Protein AF-A0A4Q6E4D6-F1 (afdb_monomer_lite)

Secondary structure (DSSP, 8-state):
-------THHHHSSS--GGGTEEEEEEEEEETTEEEEEEEETTEEEEEEE-TTS-EEEEEEEESSHHHHHHHHS--SSPPPPTT-EEEEEESSSS-EEEEEGGG-EE---------SSS--------

Radius of gyration: 15.51 Å; chains: 1; bounding box: 33×45×43 Å

Foldseek 3Di:
DDPPPDPCPVVVLQDPDPPAQFQDFFFWWAFPQAIKTWTQGPVGIWIWGQGPVRFIWTFDDKDADPVQVVCRRDRNDVDQRDFGIWTWTATPVDRDIDIDGSVRIDTPDGDDDPDPDPDDDDDDDDD

Sequence (127 aa):
MLASLLPNAALAGRAPPRAMGALVVEKTFTAEAGEMQFLVSREGHTIYLRTHSGLLYTLNETRGPRDCDEYLAKEKGAERLPLGCEFQMKEEASDRMVTVRSEDMREGGLILQPASKAGEINRYVAL

Structure (mmCIF, N/CA/C/O backbone):
data_AF-A0A4Q6E4D6-F1
#
_entry.id   AF-A0A4Q6E4D6-F1
#
loop_
_atom_site.group_PDB
_atom_site.id
_atom_site.type_symbol
_atom_site.label_atom_id
_atom_site.label_alt_id
_atom_site.label_comp_id
_atom_site.label_asym_id
_atom_site.label_entity_id
_atom_site.label_seq_id
_atom_site.pdbx_PDB_ins_code
_atom_site.Cartn_x
_atom_site.Cartn_y
_atom_site.Cartn_z
_atom_site.occupancy
_atom_site.B_iso_or_equiv
_atom_site.auth_seq_id
_atom_site.auth_comp_id
_atom_site.auth_asym_id
_atom_site.auth_atom_id
_atom_site.pdbx_PDB_model_num
ATOM 1 N N . MET A 1 1 ? 17.110 -35.533 14.356 1.00 37.06 1 MET A N 1
ATOM 2 C CA . MET A 1 1 ? 16.347 -34.268 14.363 1.00 37.06 1 MET A CA 1
ATOM 3 C C . MET A 1 1 ? 16.498 -33.636 12.990 1.00 37.06 1 MET A C 1
ATOM 5 O O . MET A 1 1 ? 17.580 -33.155 12.684 1.00 37.06 1 MET A O 1
ATOM 9 N N . LEU A 1 2 ? 15.482 -33.740 12.128 1.00 36.59 2 LEU A N 1
ATOM 10 C CA . LEU A 1 2 ? 15.486 -33.040 10.843 1.00 36.59 2 LEU A CA 1
ATOM 11 C C . LEU A 1 2 ? 15.156 -31.570 11.109 1.00 36.59 2 LEU A C 1
ATOM 13 O O . LEU A 1 2 ? 14.020 -31.240 11.439 1.00 36.59 2 LEU A O 1
ATOM 17 N N . ALA A 1 3 ? 16.158 -30.700 11.000 1.00 37.19 3 ALA A N 1
ATOM 18 C CA . ALA A 1 3 ? 15.924 -29.274 10.856 1.00 37.19 3 ALA A CA 1
ATOM 19 C C . ALA A 1 3 ? 15.310 -29.060 9.468 1.00 37.19 3 ALA A C 1
ATOM 21 O O . ALA A 1 3 ? 16.000 -29.159 8.453 1.00 37.19 3 ALA A O 1
ATOM 22 N N . SER A 1 4 ? 13.998 -28.845 9.424 1.00 38.03 4 SER A N 1
ATOM 23 C CA . SER A 1 4 ? 13.290 -28.442 8.215 1.00 38.03 4 SER A CA 1
ATOM 24 C C . SER A 1 4 ? 13.841 -27.093 7.755 1.00 38.03 4 SER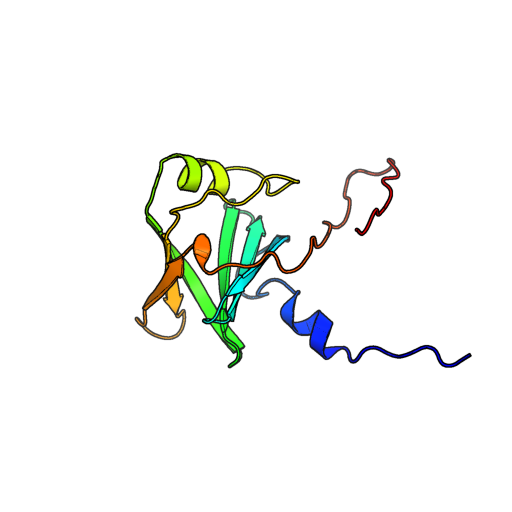 A C 1
ATOM 26 O O . SER A 1 4 ? 13.466 -26.043 8.273 1.00 38.03 4 SER A O 1
ATOM 28 N N . LEU A 1 5 ? 14.765 -27.134 6.796 1.00 40.44 5 LEU A N 1
ATOM 29 C CA . LEU A 1 5 ? 15.164 -25.989 5.989 1.00 40.44 5 LEU A CA 1
ATOM 30 C C . LEU A 1 5 ? 13.930 -25.547 5.197 1.00 40.44 5 LEU A C 1
ATOM 32 O O . LEU A 1 5 ? 13.633 -26.087 4.133 1.00 40.44 5 LEU A O 1
ATOM 36 N N . LEU A 1 6 ? 13.177 -24.594 5.746 1.00 39.19 6 LEU A N 1
ATOM 37 C CA . LEU A 1 6 ? 12.197 -23.848 4.968 1.00 39.19 6 LEU A CA 1
ATOM 38 C C . LEU A 1 6 ? 12.936 -23.240 3.763 1.00 39.19 6 LEU A C 1
ATOM 40 O O . LEU A 1 6 ? 13.977 -22.605 3.953 1.00 39.19 6 LEU A O 1
ATOM 44 N N . PRO A 1 7 ? 12.457 -23.443 2.526 1.00 38.09 7 PRO A N 1
ATOM 45 C CA . PRO A 1 7 ? 13.127 -22.903 1.357 1.00 38.09 7 PRO A CA 1
ATOM 46 C C . PRO A 1 7 ? 13.159 -21.372 1.439 1.00 38.09 7 PRO A C 1
ATOM 48 O O . PRO A 1 7 ? 12.132 -20.718 1.622 1.00 38.09 7 PRO A O 1
ATOM 51 N N . ASN A 1 8 ? 14.355 -20.810 1.243 1.00 40.53 8 ASN A N 1
ATOM 52 C CA . ASN A 1 8 ? 14.682 -19.376 1.171 1.00 40.53 8 ASN A CA 1
ATOM 53 C C . ASN A 1 8 ? 13.757 -18.527 0.268 1.00 40.53 8 ASN A C 1
ATOM 55 O O . ASN A 1 8 ? 13.823 -17.300 0.302 1.00 40.53 8 ASN A O 1
ATOM 59 N N . ALA A 1 9 ? 12.885 -19.143 -0.531 1.00 34.88 9 ALA A N 1
ATOM 60 C CA . ALA A 1 9 ? 11.891 -18.463 -1.354 1.00 34.88 9 ALA A CA 1
ATOM 61 C C . ALA A 1 9 ? 10.858 -17.672 -0.526 1.00 34.88 9 ALA A C 1
ATOM 63 O O . ALA A 1 9 ? 10.440 -16.599 -0.951 1.00 34.88 9 ALA A O 1
ATOM 64 N N . ALA A 1 10 ? 10.507 -18.128 0.685 1.00 34.59 10 ALA A N 1
ATOM 65 C CA . ALA A 1 10 ? 9.563 -17.411 1.555 1.00 34.59 10 ALA A CA 1
ATOM 66 C C . ALA A 1 10 ? 10.148 -16.114 2.158 1.00 34.59 10 ALA A C 1
ATOM 68 O O . ALA A 1 10 ? 9.407 -15.233 2.586 1.00 34.59 10 ALA A O 1
ATOM 69 N N . LEU A 1 11 ? 11.480 -15.982 2.180 1.00 40.28 11 LEU A N 1
ATOM 70 C CA . LEU A 1 11 ? 12.193 -14.786 2.644 1.00 40.28 11 LEU A CA 1
ATOM 71 C C . LEU A 1 11 ? 12.453 -13.778 1.515 1.00 40.28 11 LEU A C 1
ATOM 73 O O . LEU A 1 11 ? 12.583 -12.587 1.784 1.00 40.28 11 LEU A O 1
ATOM 77 N N . ALA A 1 12 ? 12.479 -14.222 0.255 1.00 42.00 12 ALA A N 1
ATOM 78 C CA . ALA A 1 12 ? 12.740 -13.359 -0.899 1.00 42.00 12 ALA A CA 1
ATOM 79 C C . ALA A 1 12 ? 11.593 -12.369 -1.198 1.00 42.00 12 ALA A C 1
ATOM 81 O O . ALA A 1 12 ? 11.843 -11.281 -1.721 1.00 42.00 12 ALA A O 1
ATOM 82 N N . GLY A 1 13 ? 10.353 -12.708 -0.821 1.00 48.56 13 GLY A N 1
ATOM 83 C CA . GLY A 1 13 ? 9.201 -11.797 -0.892 1.00 48.56 13 GLY A CA 1
ATOM 84 C C . GLY A 1 13 ? 9.303 -10.620 0.081 1.00 48.56 13 GLY A C 1
ATOM 85 O O . GLY A 1 13 ? 8.920 -9.515 -0.261 1.00 48.56 13 GLY A O 1
ATOM 86 N N . ARG A 1 14 ? 9.951 -10.829 1.232 1.00 56.91 14 ARG A N 1
ATOM 87 C CA . ARG A 1 14 ? 9.895 -9.960 2.421 1.00 56.91 14 ARG A CA 1
ATOM 88 C C . ARG A 1 14 ? 10.948 -8.855 2.471 1.00 56.91 14 ARG A C 1
ATOM 90 O O . ARG A 1 14 ? 10.918 -8.014 3.365 1.00 56.91 14 ARG A O 1
ATOM 97 N N . ALA A 1 15 ? 11.918 -8.879 1.561 1.00 61.09 15 ALA A N 1
ATOM 98 C CA . ALA A 1 15 ? 12.917 -7.825 1.480 1.00 61.09 15 ALA A CA 1
ATOM 99 C C . ALA A 1 15 ? 12.314 -6.601 0.772 1.00 61.09 15 ALA A C 1
ATOM 101 O O . ALA A 1 15 ? 11.727 -6.778 -0.307 1.00 61.09 15 ALA A O 1
ATOM 102 N N . PRO A 1 16 ? 12.490 -5.383 1.321 1.00 63.31 16 PRO A N 1
ATOM 103 C CA . PRO A 1 16 ? 12.031 -4.177 0.654 1.00 63.31 16 PRO A CA 1
ATOM 104 C C . PRO A 1 16 ? 12.683 -4.069 -0.733 1.00 63.31 16 PRO A C 1
ATOM 106 O O . PRO A 1 16 ? 13.826 -4.517 -0.914 1.00 63.31 16 PRO A O 1
ATOM 109 N N . PRO A 1 17 ? 11.996 -3.481 -1.726 1.00 66.94 17 PRO A N 1
ATOM 110 C CA . PRO A 1 17 ? 12.597 -3.208 -3.022 1.00 66.94 17 PRO A CA 1
ATOM 111 C C . PRO A 1 17 ? 13.880 -2.383 -2.844 1.00 66.94 17 PRO A C 1
ATOM 113 O O . PRO A 1 17 ? 13.846 -1.236 -2.400 1.00 66.94 17 PRO A O 1
ATOM 116 N N . ARG A 1 18 ? 15.038 -2.970 -3.183 1.00 62.00 18 ARG A N 1
ATOM 117 C CA . ARG A 1 18 ? 16.355 -2.320 -3.010 1.00 62.00 18 ARG A CA 1
ATOM 118 C C . ARG A 1 18 ? 16.499 -1.030 -3.822 1.00 62.00 18 ARG A C 1
ATOM 120 O O . ARG A 1 18 ? 17.328 -0.197 -3.478 1.00 62.00 18 ARG A O 1
ATOM 127 N N . ALA A 1 19 ? 15.712 -0.888 -4.886 1.00 54.94 19 ALA A N 1
ATOM 128 C CA . ALA A 1 19 ? 15.805 0.203 -5.847 1.00 54.94 19 ALA A CA 1
ATOM 129 C C . ALA A 1 19 ? 15.424 1.583 -5.278 1.00 54.94 19 ALA A C 1
ATOM 131 O O . ALA A 1 19 ? 15.784 2.584 -5.882 1.00 54.94 19 ALA A O 1
ATOM 132 N N . MET A 1 20 ? 14.755 1.661 -4.119 1.00 59.09 20 MET A N 1
ATOM 133 C CA . MET A 1 20 ? 14.029 2.883 -3.734 1.00 59.09 20 MET A CA 1
ATOM 134 C C . MET A 1 20 ? 14.340 3.422 -2.329 1.00 59.09 20 MET A C 1
ATOM 136 O O . MET A 1 20 ? 13.535 4.132 -1.732 1.00 59.09 20 MET A O 1
ATOM 140 N N . GLY A 1 21 ? 15.491 3.070 -1.747 1.00 60.66 21 GLY A N 1
ATOM 141 C CA . GLY A 1 21 ? 15.923 3.644 -0.462 1.00 60.66 21 GLY A CA 1
ATOM 142 C C . GLY A 1 21 ? 15.036 3.292 0.744 1.00 60.66 21 GLY A C 1
ATOM 143 O O . GLY A 1 21 ? 15.125 3.950 1.783 1.00 60.66 21 GLY A O 1
ATOM 144 N N . ALA A 1 22 ? 14.191 2.264 0.615 1.00 63.50 22 ALA A N 1
ATOM 145 C CA . ALA A 1 22 ? 13.390 1.722 1.703 1.00 63.50 22 ALA A CA 1
ATOM 146 C C . ALA A 1 22 ? 14.306 1.178 2.808 1.00 63.50 22 ALA A C 1
ATOM 148 O O . ALA A 1 22 ? 15.195 0.361 2.558 1.00 63.50 22 ALA A O 1
ATOM 149 N N . LEU A 1 23 ? 14.093 1.662 4.030 1.00 68.19 23 LEU A N 1
ATOM 150 C CA . LEU A 1 23 ? 14.915 1.328 5.188 1.00 68.19 23 LEU A CA 1
ATOM 151 C C . LEU A 1 23 ? 14.368 0.087 5.889 1.00 68.19 23 LEU A C 1
ATOM 153 O O . LEU A 1 23 ? 15.135 -0.800 6.258 1.00 68.19 23 LEU A O 1
ATOM 157 N N . VAL A 1 24 ? 13.045 0.024 6.060 1.00 79.25 24 VAL A N 1
ATOM 158 C CA . VAL A 1 24 ? 12.376 -1.021 6.840 1.00 79.25 24 VAL A CA 1
ATOM 159 C C . VAL A 1 24 ? 10.979 -1.289 6.281 1.00 79.25 24 VAL A C 1
ATOM 161 O O . VAL A 1 24 ? 10.241 -0.349 5.998 1.00 79.25 24 VAL A O 1
ATOM 164 N N . VAL A 1 25 ? 10.610 -2.567 6.154 1.00 83.56 25 VAL A N 1
ATOM 165 C CA . VAL A 1 25 ? 9.213 -2.984 5.953 1.00 83.56 25 VAL A CA 1
ATOM 166 C C . VAL A 1 25 ? 8.535 -3.009 7.312 1.00 83.56 25 VAL A C 1
ATOM 168 O O . VAL A 1 25 ? 8.948 -3.764 8.185 1.00 83.56 25 VAL A O 1
ATOM 171 N N . GLU A 1 26 ? 7.526 -2.165 7.495 1.00 83.19 26 GLU A N 1
ATOM 172 C CA . GLU A 1 26 ? 6.784 -2.070 8.751 1.00 83.19 26 GLU A CA 1
ATOM 173 C C . GLU A 1 26 ? 5.674 -3.117 8.817 1.00 83.19 26 GLU A C 1
ATOM 175 O O . GLU A 1 26 ? 5.428 -3.714 9.863 1.00 83.19 26 GLU A O 1
ATOM 180 N N . LYS A 1 27 ? 4.991 -3.344 7.688 1.00 86.50 27 LYS A N 1
ATOM 181 C CA . LYS A 1 27 ? 3.839 -4.242 7.635 1.00 86.50 27 LYS A CA 1
ATOM 182 C C . LYS A 1 27 ? 3.626 -4.806 6.239 1.00 86.50 27 LYS A C 1
ATOM 184 O O . LYS A 1 27 ? 3.830 -4.108 5.247 1.00 86.50 27 LYS A O 1
ATOM 189 N N . THR A 1 28 ? 3.181 -6.056 6.159 1.00 88.56 28 THR A N 1
ATOM 190 C CA . THR A 1 28 ? 2.838 -6.702 4.890 1.00 88.56 28 THR A CA 1
ATOM 191 C C . THR A 1 28 ? 1.400 -7.195 4.889 1.00 88.56 28 THR A C 1
ATOM 193 O O . THR A 1 28 ? 0.846 -7.622 5.905 1.00 88.56 28 THR A O 1
ATOM 196 N N . PHE A 1 29 ? 0.789 -7.147 3.715 1.00 89.88 29 PHE A N 1
ATOM 197 C CA . PHE A 1 29 ? -0.530 -7.689 3.449 1.00 89.88 29 PHE A CA 1
ATOM 198 C C . PHE A 1 29 ? -0.490 -8.474 2.145 1.00 89.88 29 PHE A C 1
ATOM 200 O O . PHE A 1 29 ? 0.222 -8.132 1.209 1.00 89.88 29 PHE A O 1
ATOM 207 N N . THR A 1 30 ? -1.288 -9.521 2.074 1.00 90.88 30 THR A N 1
ATOM 208 C CA . THR A 1 30 ? -1.531 -10.294 0.863 1.00 90.88 30 THR A CA 1
ATOM 209 C C . THR A 1 30 ? -2.861 -9.855 0.269 1.00 90.88 30 THR A C 1
ATOM 211 O O . THR A 1 30 ? -3.850 -9.725 0.986 1.00 90.88 30 THR A O 1
ATOM 214 N N . ALA A 1 31 ? -2.875 -9.604 -1.032 1.00 89.81 31 ALA A N 1
ATOM 215 C CA . ALA A 1 31 ? -4.055 -9.309 -1.831 1.00 89.81 31 ALA A CA 1
ATOM 216 C C . ALA A 1 31 ? -4.036 -10.195 -3.084 1.00 89.81 31 ALA A C 1
ATOM 218 O O . ALA A 1 31 ? -3.013 -10.798 -3.417 1.00 89.81 31 ALA A O 1
ATOM 219 N N . GLU A 1 32 ? -5.148 -10.255 -3.814 1.00 89.56 32 GLU A N 1
ATOM 220 C CA . GLU A 1 32 ? -5.218 -11.008 -5.075 1.00 89.56 32 GLU A CA 1
ATOM 221 C C . GLU A 1 32 ? -4.117 -10.572 -6.055 1.00 89.56 32 GLU A C 1
ATOM 223 O O . GLU A 1 32 ? -3.421 -11.407 -6.636 1.00 89.56 32 GLU A O 1
ATOM 228 N N . ALA A 1 33 ? -3.889 -9.259 -6.152 1.00 87.31 33 ALA A N 1
ATOM 229 C CA . ALA A 1 33 ? -2.882 -8.670 -7.027 1.00 87.31 33 ALA A CA 1
ATOM 230 C C . ALA A 1 33 ? -1.428 -8.991 -6.619 1.00 87.31 33 ALA A C 1
ATOM 232 O O . ALA A 1 33 ? -0.529 -8.872 -7.454 1.00 87.31 33 ALA A O 1
ATOM 233 N N . GLY A 1 34 ? -1.176 -9.394 -5.366 1.00 90.50 34 GLY A N 1
ATOM 234 C CA . GLY A 1 34 ? 0.166 -9.679 -4.854 1.00 90.50 34 GLY A CA 1
ATOM 235 C C . GLY A 1 34 ? 0.376 -9.304 -3.386 1.00 90.50 34 GLY A C 1
ATOM 236 O O . GLY A 1 34 ? -0.568 -9.178 -2.609 1.00 90.50 34 GLY A O 1
ATOM 237 N N . GLU A 1 35 ? 1.637 -9.124 -3.000 1.00 90.81 35 GLU A N 1
ATOM 238 C CA . GLU A 1 35 ? 2.028 -8.695 -1.655 1.00 90.81 35 GLU A CA 1
ATOM 239 C C . GLU A 1 35 ? 2.160 -7.168 -1.590 1.00 90.81 35 GLU A C 1
ATOM 241 O O . GLU A 1 35 ? 2.979 -6.571 -2.288 1.00 90.81 35 GLU A O 1
ATOM 246 N N . MET A 1 36 ? 1.360 -6.547 -0.731 1.00 90.94 36 MET A N 1
ATOM 247 C CA . MET A 1 36 ? 1.425 -5.136 -0.366 1.00 90.94 36 MET A CA 1
ATOM 248 C C . MET A 1 36 ? 2.378 -4.955 0.818 1.00 90.94 36 MET A C 1
ATOM 250 O O . MET A 1 36 ? 2.194 -5.568 1.869 1.00 90.94 36 MET A O 1
ATOM 254 N N . GLN A 1 37 ? 3.368 -4.084 0.676 1.00 89.38 37 GLN A N 1
ATOM 255 C CA . GLN A 1 37 ? 4.377 -3.785 1.688 1.00 89.38 37 GLN A CA 1
ATOM 256 C C . GLN A 1 37 ? 4.301 -2.311 2.072 1.00 89.38 37 GLN A C 1
ATOM 258 O O . GLN A 1 37 ? 4.534 -1.441 1.236 1.00 89.38 37 GLN A O 1
ATOM 263 N N . PHE A 1 38 ? 4.009 -2.040 3.340 1.00 88.94 38 PHE A N 1
ATOM 264 C CA . PHE A 1 38 ? 4.095 -0.717 3.947 1.00 88.94 38 PHE A CA 1
ATOM 265 C C . PHE A 1 38 ? 5.475 -0.570 4.556 1.00 88.94 38 PHE A C 1
ATOM 267 O O . PHE A 1 38 ? 5.943 -1.458 5.276 1.00 88.94 38 PHE A O 1
ATOM 274 N N . LEU A 1 39 ? 6.143 0.529 4.246 1.00 85.69 39 LEU A N 1
ATOM 275 C CA . LEU A 1 39 ? 7.544 0.686 4.581 1.00 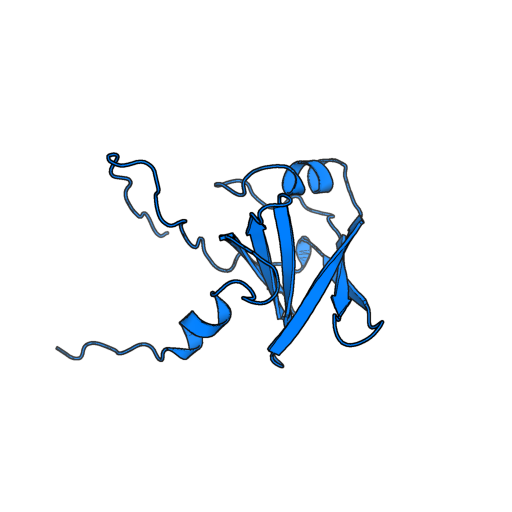85.69 39 LEU A CA 1
ATOM 276 C C . LEU A 1 39 ? 7.901 2.135 4.877 1.00 85.69 39 LEU A C 1
ATOM 278 O O . LEU A 1 39 ? 7.281 3.070 4.373 1.00 85.69 39 LEU A O 1
ATOM 282 N N . VAL A 1 40 ? 8.950 2.288 5.681 1.00 83.25 40 VAL A N 1
ATOM 283 C CA . VAL A 1 40 ? 9.587 3.572 5.965 1.00 83.25 40 VAL A CA 1
ATOM 284 C C . VAL A 1 40 ? 10.777 3.723 5.034 1.00 83.25 40 VAL A C 1
ATOM 286 O O . VAL A 1 40 ? 11.690 2.890 5.000 1.00 83.25 40 VAL A O 1
ATOM 289 N N . SER A 1 41 ? 10.771 4.811 4.278 1.00 76.94 41 SER A N 1
ATOM 290 C CA . SER A 1 41 ? 11.899 5.296 3.493 1.00 76.94 41 SER A CA 1
ATOM 291 C C . SER A 1 41 ? 12.488 6.549 4.143 1.00 76.94 41 SER A C 1
ATOM 293 O O . SER A 1 41 ? 11.973 7.063 5.136 1.00 76.94 41 SER A O 1
ATOM 295 N N . ARG A 1 42 ? 13.564 7.083 3.561 1.00 75.94 42 ARG A N 1
ATOM 296 C CA . ARG A 1 42 ? 14.116 8.380 3.985 1.00 75.94 42 ARG A CA 1
ATOM 297 C C . ARG A 1 42 ? 13.162 9.555 3.747 1.00 75.94 42 ARG A C 1
ATOM 299 O O . ARG A 1 42 ? 13.317 10.580 4.398 1.00 75.94 42 ARG A O 1
ATOM 306 N N . GLU A 1 43 ? 12.210 9.404 2.833 1.00 77.81 43 GLU A N 1
ATOM 307 C CA . GLU A 1 43 ? 11.241 10.440 2.453 1.00 77.81 43 GLU A CA 1
ATOM 308 C C . GLU A 1 43 ? 9.905 10.297 3.204 1.00 77.81 43 GLU A C 1
ATOM 310 O O . GLU A 1 43 ? 9.010 11.120 3.040 1.00 77.81 43 GLU A O 1
ATOM 315 N N . GLY A 1 44 ? 9.781 9.276 4.061 1.00 82.38 44 GLY A N 1
ATOM 316 C CA . GLY A 1 44 ? 8.578 8.977 4.834 1.00 82.38 44 GLY A CA 1
ATOM 317 C C . GLY A 1 44 ? 8.008 7.592 4.534 1.00 82.38 44 GLY A C 1
ATOM 318 O O . GLY A 1 44 ? 8.684 6.723 3.969 1.00 82.38 44 GLY A O 1
ATOM 319 N N . HIS A 1 45 ? 6.757 7.384 4.942 1.00 86.94 45 HIS A N 1
ATOM 320 C CA . HIS A 1 45 ? 6.025 6.142 4.717 1.00 86.94 45 HIS A CA 1
ATOM 321 C C . HIS A 1 45 ? 5.553 6.038 3.268 1.00 86.94 45 HIS A C 1
ATOM 323 O O . HIS A 1 45 ? 5.017 6.990 2.707 1.00 86.94 45 HIS A O 1
ATOM 329 N N . THR A 1 46 ? 5.703 4.862 2.671 1.00 88.12 46 THR A N 1
ATOM 330 C CA . THR A 1 46 ? 5.164 4.578 1.340 1.00 88.12 46 THR A CA 1
ATOM 331 C C . THR A 1 46 ? 4.779 3.104 1.215 1.00 88.12 46 THR A C 1
ATOM 333 O O . THR A 1 46 ? 5.005 2.308 2.133 1.00 88.12 46 THR A O 1
ATOM 336 N N . ILE A 1 47 ? 4.134 2.749 0.105 1.00 90.19 47 ILE A N 1
ATOM 337 C CA . ILE A 1 47 ? 3.593 1.414 -0.145 1.00 90.19 47 ILE A CA 1
ATOM 338 C C . ILE A 1 47 ? 4.111 0.895 -1.478 1.00 90.19 47 ILE A C 1
ATOM 340 O O . ILE A 1 47 ? 4.154 1.622 -2.472 1.00 90.19 47 ILE A O 1
ATOM 344 N N . TYR A 1 48 ? 4.434 -0.392 -1.503 1.00 90.31 48 TYR A N 1
ATOM 345 C CA . TYR A 1 48 ? 4.743 -1.119 -2.725 1.00 90.31 48 TYR A CA 1
ATOM 346 C C . TYR A 1 48 ? 3.853 -2.341 -2.858 1.00 90.31 48 TYR A C 1
ATOM 348 O O . TYR A 1 48 ? 3.562 -3.013 -1.873 1.00 90.31 48 TYR A O 1
ATOM 356 N N . LEU A 1 49 ? 3.476 -2.660 -4.089 1.00 91.12 49 LEU A N 1
ATOM 357 C CA . LEU A 1 49 ? 2.844 -3.924 -4.434 1.00 91.12 49 LEU A CA 1
ATOM 358 C C . LEU A 1 49 ? 3.831 -4.739 -5.262 1.00 91.12 49 LEU A C 1
ATOM 360 O O . LEU A 1 49 ? 4.271 -4.303 -6.326 1.00 91.12 49 LEU A O 1
ATOM 364 N N . ARG A 1 50 ? 4.145 -5.944 -4.792 1.00 90.19 50 ARG A N 1
ATOM 365 C CA . ARG A 1 50 ? 4.859 -6.950 -5.571 1.00 90.19 50 ARG A CA 1
ATOM 366 C C . ARG A 1 50 ? 3.872 -7.996 -6.056 1.00 90.19 50 ARG A C 1
ATOM 368 O O . ARG A 1 50 ? 3.330 -8.761 -5.261 1.00 90.19 50 ARG A O 1
ATOM 375 N N . THR A 1 51 ? 3.658 -8.051 -7.363 1.00 88.69 51 THR A N 1
ATOM 376 C CA . THR A 1 51 ? 2.779 -9.066 -7.958 1.00 88.69 51 THR A CA 1
ATOM 377 C C . THR A 1 51 ? 3.399 -10.461 -7.876 1.00 88.69 51 THR A C 1
ATOM 379 O O . THR A 1 51 ? 4.614 -10.607 -7.730 1.00 88.69 51 THR A O 1
ATOM 382 N N . HIS A 1 52 ? 2.586 -11.503 -8.070 1.00 84.06 52 HIS A N 1
ATOM 383 C CA . HIS A 1 52 ? 3.058 -12.899 -8.140 1.00 84.06 52 HIS A CA 1
ATOM 384 C C . HIS A 1 52 ? 4.102 -13.137 -9.240 1.00 84.06 52 HIS A C 1
ATOM 386 O O . HIS A 1 52 ? 4.927 -14.037 -9.132 1.00 84.06 52 HIS A O 1
ATOM 392 N N . SER A 1 53 ? 4.087 -12.306 -10.287 1.00 84.56 53 SER A N 1
ATOM 393 C CA . SER A 1 53 ? 5.064 -12.336 -11.384 1.00 84.56 53 SER A CA 1
ATOM 394 C C . SER A 1 53 ? 6.383 -11.616 -11.069 1.00 84.56 53 SER A C 1
ATOM 396 O O . SER A 1 53 ? 7.307 -11.647 -11.876 1.00 84.56 53 SER A O 1
ATOM 398 N N . GLY A 1 54 ? 6.483 -10.965 -9.905 1.00 83.50 54 GLY A N 1
ATOM 399 C CA . GLY A 1 54 ? 7.654 -10.197 -9.482 1.00 83.50 54 GLY A CA 1
ATOM 400 C C . GLY A 1 54 ? 7.654 -8.728 -9.916 1.00 83.50 54 GLY A C 1
ATOM 401 O O . GLY A 1 54 ? 8.566 -8.004 -9.525 1.00 83.50 54 GLY A O 1
ATOM 402 N N . LEU A 1 55 ? 6.644 -8.268 -10.669 1.00 86.38 55 LEU A N 1
ATOM 403 C CA . LEU A 1 55 ? 6.498 -6.850 -11.025 1.00 86.38 55 LEU A CA 1
ATOM 404 C C . LEU A 1 55 ? 6.257 -5.988 -9.785 1.00 86.38 55 LEU A C 1
ATOM 406 O O . LEU A 1 55 ? 5.524 -6.401 -8.879 1.00 86.38 55 LEU A O 1
ATOM 410 N N . LEU A 1 56 ? 6.846 -4.793 -9.787 1.00 89.25 56 LEU A N 1
ATOM 411 C CA . LEU A 1 56 ? 6.753 -3.813 -8.713 1.00 89.25 56 LEU A CA 1
ATOM 412 C C . LEU A 1 56 ? 5.872 -2.639 -9.133 1.00 89.25 56 LEU A C 1
ATOM 414 O O . LEU A 1 56 ? 6.062 -2.052 -10.199 1.00 89.25 56 LEU A O 1
ATOM 418 N N . TYR A 1 57 ? 4.937 -2.298 -8.254 1.00 91.50 57 TYR A N 1
ATOM 419 C CA . TYR A 1 57 ? 4.112 -1.109 -8.366 1.00 91.50 57 TYR A CA 1
ATOM 420 C C . TYR A 1 57 ? 4.343 -0.220 -7.148 1.00 91.50 57 TYR A C 1
ATOM 422 O O . TYR A 1 57 ? 4.459 -0.715 -6.022 1.00 91.50 57 TYR A O 1
ATOM 430 N N . THR A 1 58 ? 4.384 1.086 -7.373 1.00 90.81 58 THR A N 1
ATOM 431 C CA . THR A 1 58 ? 4.557 2.108 -6.339 1.00 90.81 58 THR A CA 1
ATOM 432 C C . THR A 1 58 ? 3.231 2.796 -6.053 1.00 90.81 58 THR A C 1
ATOM 434 O O . THR A 1 58 ? 2.351 2.857 -6.916 1.00 90.81 58 THR A O 1
ATOM 437 N N . LEU A 1 59 ? 3.055 3.286 -4.827 1.00 91.69 59 LEU A N 1
ATOM 438 C CA . LEU A 1 59 ? 1.875 4.069 -4.486 1.00 91.69 59 LEU A CA 1
ATOM 439 C C . LEU A 1 59 ? 1.825 5.350 -5.327 1.00 91.69 59 LEU A C 1
ATOM 441 O O . LEU A 1 59 ? 2.753 6.154 -5.293 1.00 91.69 59 LEU A O 1
ATOM 445 N N . ASN A 1 60 ? 0.718 5.546 -6.038 1.00 93.12 60 ASN A N 1
ATOM 446 C CA . ASN A 1 60 ? 0.430 6.771 -6.778 1.00 93.12 60 ASN A CA 1
ATOM 447 C C . ASN A 1 60 ? -0.567 7.658 -6.025 1.00 93.12 60 ASN A C 1
ATOM 449 O O . ASN A 1 60 ? -0.338 8.850 -5.854 1.00 93.12 60 ASN A O 1
ATOM 453 N N . GLU A 1 61 ? -1.678 7.077 -5.574 1.00 92.31 61 GLU A N 1
ATOM 454 C CA . GLU A 1 61 ? -2.747 7.799 -4.883 1.00 92.31 61 GLU A CA 1
ATOM 455 C C . GLU A 1 61 ? -3.417 6.868 -3.867 1.00 92.31 61 GLU A C 1
ATOM 457 O O . GLU A 1 61 ? -3.544 5.666 -4.109 1.00 92.31 61 GLU A O 1
ATOM 462 N N . THR A 1 62 ? -3.871 7.426 -2.747 1.00 92.69 62 THR A N 1
ATOM 463 C CA . THR A 1 62 ? -4.782 6.742 -1.821 1.00 92.69 62 THR A CA 1
ATOM 464 C C . THR A 1 62 ? -6.122 7.459 -1.838 1.00 92.69 62 THR A C 1
ATOM 466 O O . THR A 1 62 ? -6.169 8.686 -1.848 1.00 92.69 62 THR A O 1
ATOM 469 N N . ARG A 1 63 ? -7.215 6.698 -1.865 1.00 93.31 63 ARG A N 1
ATOM 470 C CA . ARG A 1 63 ? -8.580 7.219 -1.743 1.00 93.31 63 ARG A CA 1
ATOM 471 C C . ARG A 1 63 ? -9.291 6.542 -0.585 1.00 93.31 63 ARG A C 1
ATOM 473 O O . ARG A 1 63 ? -8.979 5.402 -0.250 1.00 93.31 63 ARG A O 1
ATOM 480 N N . GLY A 1 64 ? -10.268 7.229 -0.005 1.00 91.75 64 GLY A N 1
ATOM 481 C CA . GLY A 1 64 ? -11.104 6.680 1.058 1.00 91.75 64 GLY A CA 1
ATOM 482 C C . GLY A 1 64 ? -11.327 7.662 2.207 1.00 91.75 64 GLY A C 1
ATOM 483 O O . GLY A 1 64 ? -11.181 8.874 2.027 1.00 91.75 64 GLY A O 1
ATOM 484 N N . PRO A 1 65 ? -11.723 7.150 3.384 1.00 90.00 65 PRO A N 1
ATOM 485 C CA . PRO A 1 65 ? -11.830 7.939 4.603 1.00 90.00 65 PRO A CA 1
ATOM 486 C C . PRO A 1 65 ? -10.506 8.609 4.982 1.00 90.00 65 PRO A C 1
ATOM 488 O O . PRO A 1 65 ? -9.429 8.085 4.707 1.00 90.00 65 PRO A O 1
ATOM 491 N N . ARG A 1 66 ? -10.594 9.723 5.716 1.00 88.50 66 ARG A N 1
ATOM 492 C CA . ARG A 1 66 ? -9.432 10.457 6.246 1.00 88.50 66 ARG A CA 1
ATOM 493 C C . ARG A 1 66 ? -8.468 9.562 7.039 1.00 88.50 66 ARG A C 1
ATOM 495 O O . ARG A 1 66 ? -7.258 9.768 6.995 1.00 88.50 66 ARG A O 1
ATOM 502 N N . ASP A 1 67 ? -8.998 8.550 7.718 1.00 86.44 67 ASP A N 1
ATOM 503 C CA . ASP A 1 67 ? -8.214 7.592 8.497 1.00 86.44 67 ASP A CA 1
ATOM 504 C C . ASP A 1 67 ? -7.197 6.823 7.633 1.00 86.44 67 ASP A C 1
ATOM 506 O O . ASP A 1 67 ? -6.168 6.399 8.150 1.00 86.44 67 ASP A O 1
ATOM 510 N N . CYS A 1 68 ? -7.431 6.674 6.322 1.00 89.50 68 CYS A N 1
ATOM 511 C CA . CYS A 1 68 ? -6.483 6.049 5.396 1.00 89.50 68 CYS A CA 1
ATOM 512 C C . CYS A 1 68 ? -5.204 6.880 5.244 1.00 89.50 68 CYS A C 1
ATOM 514 O O . CYS A 1 68 ? -4.104 6.341 5.366 1.00 89.50 68 CYS A O 1
ATOM 516 N N . ASP A 1 69 ? -5.339 8.191 5.047 1.00 85.81 69 ASP A N 1
ATOM 517 C CA . ASP A 1 69 ? -4.197 9.103 4.932 1.00 85.81 69 ASP A CA 1
ATOM 518 C C . ASP A 1 69 ? -3.453 9.221 6.268 1.00 85.81 69 ASP A C 1
ATOM 520 O O . ASP A 1 69 ? -2.221 9.198 6.317 1.00 85.81 69 ASP A O 1
ATOM 524 N N . GLU A 1 70 ? -4.196 9.276 7.379 1.00 86.94 70 GLU A N 1
ATOM 525 C CA . GLU A 1 70 ? -3.606 9.295 8.721 1.00 86.94 70 GLU A CA 1
ATOM 526 C C . GLU A 1 70 ? -2.866 7.997 9.046 1.00 86.94 70 GLU A C 1
ATOM 528 O O . GLU A 1 70 ? -1.803 8.040 9.668 1.00 86.94 70 GLU A O 1
ATOM 533 N N . TYR A 1 71 ? -3.394 6.850 8.613 1.00 86.88 71 TYR A N 1
ATOM 534 C CA . TYR A 1 71 ? -2.712 5.570 8.743 1.00 86.88 71 TYR A CA 1
ATOM 535 C C . TYR A 1 71 ? -1.395 5.583 7.971 1.00 86.88 71 TYR A C 1
ATOM 537 O O . TYR A 1 71 ? -0.372 5.152 8.500 1.00 86.88 71 TYR A O 1
ATOM 545 N N . LEU A 1 72 ? -1.377 6.120 6.745 1.00 85.19 72 LEU A N 1
ATOM 546 C CA . LEU A 1 72 ? -0.155 6.216 5.948 1.00 85.19 72 LEU A CA 1
ATOM 547 C C . LEU A 1 72 ? 0.905 7.094 6.597 1.00 85.19 72 LEU A C 1
ATOM 549 O O . LEU A 1 72 ? 2.061 6.688 6.592 1.00 85.19 72 LEU A O 1
ATOM 553 N N . ALA A 1 73 ? 0.525 8.206 7.219 1.00 83.75 73 ALA A N 1
ATOM 554 C CA . ALA A 1 73 ? 1.459 9.140 7.843 1.00 83.75 73 ALA A CA 1
ATOM 555 C C . ALA A 1 73 ? 2.128 8.636 9.141 1.00 83.75 73 ALA A C 1
ATOM 557 O O . ALA A 1 73 ? 3.063 9.280 9.617 1.00 83.75 73 ALA A O 1
ATOM 558 N N . LYS A 1 74 ? 1.657 7.531 9.735 1.00 82.44 74 LYS A N 1
ATOM 559 C CA . LYS A 1 74 ? 2.134 7.008 11.031 1.00 82.44 74 LYS A CA 1
ATOM 560 C C . LYS A 1 74 ? 2.958 5.732 10.886 1.00 82.44 74 LYS A C 1
ATOM 562 O O . LYS A 1 74 ? 2.766 4.978 9.937 1.00 82.44 74 LYS A O 1
ATOM 567 N N . GLU A 1 75 ? 3.785 5.421 11.882 1.00 79.25 75 GLU A N 1
ATOM 568 C CA . GLU A 1 75 ? 4.462 4.122 11.957 1.00 79.25 75 GLU A CA 1
ATOM 569 C C . GLU A 1 75 ? 3.461 2.970 12.091 1.00 79.25 75 GLU A C 1
ATOM 571 O O . GLU A 1 75 ? 2.541 3.009 12.915 1.00 79.25 75 GLU A O 1
ATOM 576 N N . LYS A 1 76 ? 3.634 1.922 11.281 1.00 80.25 76 LYS A N 1
ATOM 577 C CA . LYS A 1 76 ? 2.727 0.766 11.283 1.00 80.25 76 LYS A CA 1
ATOM 578 C C . LYS A 1 76 ? 3.105 -0.162 12.436 1.00 80.25 76 LYS A C 1
ATOM 580 O O . LYS A 1 76 ? 3.875 -1.102 12.279 1.00 80.25 76 LYS A O 1
ATOM 585 N N . GLY A 1 77 ? 2.585 0.148 13.622 1.00 67.38 77 GLY A N 1
ATOM 586 C CA . GLY A 1 77 ? 2.692 -0.692 14.816 1.00 67.38 77 GLY A CA 1
ATOM 587 C C . GLY A 1 77 ? 1.647 -1.816 14.838 1.00 67.38 77 GLY A C 1
ATOM 588 O O . GLY A 1 77 ? 1.394 -2.492 13.843 1.00 67.38 77 GLY A O 1
ATOM 589 N N . ALA A 1 78 ? 0.980 -1.991 15.983 1.00 64.12 78 ALA A N 1
ATOM 590 C CA . ALA A 1 78 ? -0.127 -2.943 16.139 1.00 64.12 78 ALA A CA 1
ATOM 591 C C . ALA A 1 78 ? -1.461 -2.456 15.527 1.00 64.12 78 ALA A C 1
ATOM 593 O O . ALA A 1 78 ? -2.472 -3.153 15.620 1.00 64.12 78 ALA A O 1
ATOM 594 N N . GLU A 1 79 ? -1.490 -1.264 14.919 1.00 76.50 79 GLU A N 1
ATOM 595 C CA . GLU A 1 79 ? -2.702 -0.706 14.321 1.00 76.50 79 GLU A CA 1
ATOM 596 C C . GLU A 1 79 ? -3.182 -1.531 13.121 1.00 76.50 79 GLU A C 1
ATOM 598 O O . GLU A 1 79 ? -2.418 -1.992 12.256 1.00 76.50 79 GLU A O 1
ATOM 603 N N . ARG A 1 80 ? -4.502 -1.700 13.071 1.00 84.25 80 ARG A N 1
ATOM 604 C CA . ARG A 1 80 ? -5.186 -2.346 11.960 1.00 84.25 80 ARG A CA 1
ATOM 605 C C . ARG A 1 80 ? -5.344 -1.344 10.823 1.00 84.25 80 ARG A C 1
ATOM 607 O O . ARG A 1 80 ? -5.656 -0.184 11.068 1.00 84.25 80 ARG A O 1
ATOM 614 N N . LEU A 1 81 ? -5.158 -1.813 9.593 1.00 88.00 81 LEU A N 1
ATOM 615 C CA . LEU A 1 81 ? -5.457 -1.019 8.407 1.00 88.00 81 LEU A CA 1
ATOM 616 C C . LEU A 1 81 ? -6.948 -0.610 8.424 1.00 88.00 81 LEU A C 1
ATOM 618 O O . LEU A 1 81 ? -7.792 -1.503 8.584 1.00 88.00 81 LEU A O 1
ATOM 622 N N . PRO A 1 82 ? -7.284 0.691 8.293 1.00 90.44 82 PRO A N 1
ATOM 623 C CA . PRO A 1 82 ? -8.669 1.140 8.206 1.00 90.44 82 PRO A CA 1
ATOM 624 C C . PRO A 1 82 ? -9.381 0.510 7.008 1.00 90.44 82 PRO A C 1
ATOM 626 O O . PRO A 1 82 ? -8.763 0.234 5.982 1.00 90.44 82 PRO A O 1
ATOM 629 N N . LEU A 1 83 ? -10.685 0.278 7.145 1.00 91.38 83 LEU A N 1
ATOM 630 C CA . LEU A 1 83 ? -11.506 -0.226 6.046 1.00 91.38 83 LEU A CA 1
ATOM 631 C C . LEU A 1 83 ? -11.914 0.915 5.109 1.00 91.38 83 LEU A C 1
ATOM 633 O O . LEU A 1 83 ? -12.116 2.048 5.548 1.00 91.38 83 LEU A O 1
ATOM 637 N N . GLY A 1 84 ? -12.104 0.588 3.832 1.00 92.75 84 GLY A N 1
ATOM 638 C CA . GLY A 1 84 ? -12.509 1.537 2.798 1.00 92.75 84 GLY A CA 1
ATOM 639 C C . GLY A 1 84 ? -11.352 2.320 2.176 1.00 92.75 84 GLY A C 1
ATOM 640 O O . GLY A 1 84 ? -11.612 3.289 1.466 1.00 92.75 84 GLY A O 1
ATOM 641 N N . CYS A 1 85 ? -10.098 1.925 2.426 1.00 94.12 85 CYS A N 1
ATOM 642 C CA . CYS A 1 85 ? -8.946 2.497 1.735 1.00 94.12 85 CYS A CA 1
ATOM 643 C C . CYS A 1 85 ? -8.766 1.843 0.366 1.00 94.12 85 CYS A C 1
ATOM 645 O O . CYS A 1 85 ? -8.758 0.617 0.250 1.00 94.12 85 CYS A O 1
ATOM 647 N N . GLU A 1 86 ? -8.554 2.660 -0.659 1.00 95.88 86 GLU A N 1
ATOM 648 C CA . GLU A 1 86 ? -8.198 2.230 -2.005 1.00 95.88 86 GLU A CA 1
ATOM 649 C C . GLU A 1 86 ? -6.802 2.742 -2.347 1.00 95.88 86 GLU A C 1
ATOM 651 O O . GLU A 1 86 ? -6.561 3.948 -2.401 1.00 95.88 86 GLU A O 1
ATOM 656 N N . PHE A 1 87 ? -5.881 1.819 -2.602 1.00 94.69 87 PHE A N 1
ATOM 657 C CA . PHE A 1 87 ? -4.508 2.117 -2.981 1.00 94.69 87 PHE A CA 1
ATOM 658 C C . PHE A 1 87 ? -4.369 1.987 -4.487 1.00 94.69 87 PHE A C 1
ATOM 660 O O . PHE A 1 87 ? -4.476 0.889 -5.038 1.00 94.69 87 PHE A O 1
ATOM 667 N N . GLN A 1 88 ? -4.142 3.107 -5.164 1.00 95.56 88 GLN A N 1
ATOM 668 C CA . GLN A 1 88 ? -3.818 3.113 -6.580 1.00 95.56 88 GLN A CA 1
ATOM 669 C C . GLN A 1 88 ? -2.317 2.953 -6.745 1.00 95.56 88 GLN A C 1
ATOM 671 O O . GLN A 1 88 ? -1.533 3.820 -6.359 1.00 95.56 88 GLN A O 1
ATOM 676 N N . MET A 1 89 ? -1.933 1.831 -7.335 1.00 94.50 89 MET A N 1
ATOM 677 C CA . MET A 1 89 ? -0.554 1.429 -7.531 1.00 94.50 89 MET A CA 1
ATOM 678 C C . MET A 1 89 ? -0.204 1.565 -9.010 1.00 94.50 89 MET A C 1
ATOM 680 O O . MET A 1 89 ? -0.946 1.086 -9.871 1.00 94.50 89 MET A O 1
ATOM 684 N N . LYS A 1 90 ? 0.929 2.195 -9.306 1.00 93.81 90 LYS A N 1
ATOM 685 C CA . LYS A 1 90 ? 1.438 2.389 -10.664 1.00 93.81 90 LYS A CA 1
ATOM 686 C C . LYS A 1 90 ? 2.648 1.501 -10.903 1.00 93.81 90 LYS A C 1
ATOM 688 O O . LYS A 1 90 ? 3.547 1.462 -10.069 1.00 93.81 90 LYS A O 1
ATOM 693 N N . GLU A 1 91 ? 2.671 0.780 -12.017 1.00 91.25 91 GLU A N 1
ATOM 694 C CA . GLU A 1 91 ? 3.839 -0.014 -12.395 1.00 91.25 91 GLU A CA 1
ATOM 695 C C . GLU A 1 91 ? 5.018 0.915 -12.700 1.00 91.25 91 GLU A C 1
ATOM 697 O O . GLU A 1 91 ? 4.856 1.956 -13.325 1.00 91.25 91 GLU A O 1
ATOM 702 N N . GLU A 1 92 ? 6.229 0.563 -12.280 1.00 79.25 92 GLU A N 1
ATOM 703 C CA . GLU A 1 92 ? 7.385 1.430 -12.553 1.00 79.25 92 GLU A CA 1
ATOM 704 C C . GLU A 1 92 ? 7.776 1.410 -14.042 1.00 79.25 92 GLU A C 1
ATOM 706 O O . GLU A 1 92 ? 8.146 2.430 -14.621 1.00 79.25 92 GLU A O 1
ATOM 711 N N . ALA A 1 93 ? 7.663 0.241 -14.677 1.00 80.81 93 ALA A N 1
ATOM 712 C CA . ALA A 1 93 ? 8.079 0.020 -16.060 1.00 80.81 93 ALA A CA 1
ATOM 713 C C . ALA A 1 93 ? 7.006 0.386 -17.100 1.00 80.81 93 ALA A C 1
ATOM 715 O O . ALA A 1 93 ? 7.297 0.413 -18.298 1.00 80.81 93 ALA A O 1
ATOM 716 N N . SER A 1 94 ? 5.764 0.631 -16.677 1.00 84.50 94 SER A N 1
ATOM 717 C CA . SER A 1 94 ? 4.648 0.925 -17.578 1.00 84.50 94 SER A CA 1
ATOM 718 C C . SER A 1 94 ? 3.643 1.877 -16.921 1.00 84.50 94 SER A C 1
ATOM 720 O O . SER A 1 94 ? 3.530 1.921 -15.707 1.00 84.50 94 SER A O 1
ATOM 722 N N . ASP A 1 95 ? 2.834 2.607 -17.692 1.00 84.81 95 ASP A N 1
ATOM 723 C CA . ASP A 1 95 ? 1.740 3.429 -17.130 1.00 84.81 95 ASP A CA 1
ATOM 724 C C . ASP A 1 95 ? 0.536 2.591 -16.645 1.00 84.81 95 ASP A C 1
ATOM 726 O O . ASP A 1 95 ? -0.583 3.089 -16.496 1.00 84.81 95 ASP A O 1
ATOM 730 N N . ARG A 1 96 ? 0.733 1.291 -16.402 1.00 91.81 96 ARG A N 1
ATOM 731 C CA . ARG A 1 96 ? -0.321 0.411 -15.916 1.00 91.81 96 ARG A CA 1
ATOM 732 C C . ARG A 1 96 ? -0.639 0.721 -14.459 1.00 91.81 96 ARG A C 1
ATOM 734 O O . ARG A 1 96 ? 0.234 0.726 -13.594 1.00 91.81 96 ARG A O 1
ATOM 741 N N . MET A 1 97 ? -1.928 0.888 -14.198 1.00 93.88 97 MET A N 1
ATOM 742 C CA . MET A 1 97 ? -2.474 1.104 -12.865 1.00 93.88 97 MET A CA 1
ATOM 743 C C . MET A 1 97 ? -3.178 -0.154 -12.369 1.00 93.88 97 MET A C 1
AT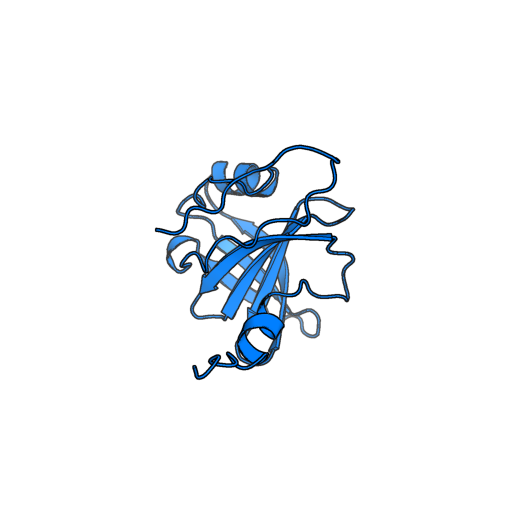OM 745 O O . MET A 1 97 ? -3.849 -0.848 -13.138 1.00 93.88 97 MET A O 1
ATOM 749 N N . VAL A 1 98 ? -3.068 -0.420 -11.074 1.00 94.12 98 VAL A N 1
ATOM 750 C CA . VAL A 1 98 ? -3.906 -1.387 -10.361 1.00 94.12 98 VAL A CA 1
ATOM 751 C C . VAL A 1 98 ? -4.425 -0.752 -9.080 1.00 94.12 98 VAL A C 1
ATOM 753 O O . VAL A 1 98 ? -3.753 0.078 -8.475 1.00 94.12 98 VAL A O 1
ATOM 756 N N . THR A 1 99 ? -5.625 -1.133 -8.663 1.00 95.62 99 THR A N 1
ATOM 757 C CA . THR A 1 99 ? -6.215 -0.662 -7.408 1.00 95.62 99 THR A CA 1
ATOM 758 C C . THR A 1 99 ? -6.336 -1.834 -6.452 1.00 95.62 99 THR A C 1
ATOM 760 O O . THR A 1 99 ? -6.835 -2.889 -6.834 1.00 95.62 99 THR A O 1
ATOM 763 N N . VAL A 1 100 ? -5.874 -1.652 -5.218 1.00 94.62 100 VAL A N 1
ATOM 764 C CA . VAL A 1 100 ? -5.995 -2.641 -4.143 1.00 94.62 100 VAL A CA 1
ATOM 765 C C . VAL A 1 100 ? -6.818 -2.027 -3.021 1.00 94.62 100 VAL A C 1
ATOM 767 O O . VAL A 1 100 ? -6.501 -0.931 -2.564 1.00 94.62 100 VAL A O 1
ATOM 770 N N . ARG A 1 101 ? -7.874 -2.712 -2.576 1.00 95.56 101 ARG A N 1
ATOM 771 C CA . ARG A 1 101 ? -8.728 -2.231 -1.484 1.00 95.56 101 ARG A CA 1
ATOM 772 C C . ARG A 1 101 ? -8.322 -2.876 -0.168 1.00 95.56 101 ARG A C 1
ATOM 774 O O . ARG A 1 101 ? -7.956 -4.050 -0.133 1.00 95.56 101 ARG A O 1
ATOM 781 N N . SER A 1 102 ? -8.421 -2.125 0.923 1.00 93.88 102 SER A N 1
ATOM 782 C CA . SER A 1 102 ? -8.110 -2.604 2.277 1.00 93.88 102 SER A CA 1
ATOM 783 C C . SER A 1 102 ? -8.898 -3.852 2.684 1.00 93.88 102 SER A C 1
ATOM 785 O O . SER A 1 102 ? -8.408 -4.681 3.444 1.00 93.88 102 SER A O 1
ATOM 787 N N . GLU A 1 103 ? -10.108 -4.008 2.157 1.00 93.19 103 GLU A N 1
ATOM 788 C CA . GLU A 1 103 ? -11.010 -5.127 2.419 1.00 93.19 103 GLU A CA 1
ATOM 789 C C . GLU A 1 103 ? -10.553 -6.420 1.731 1.00 93.19 103 GLU A C 1
ATOM 791 O O . GLU A 1 103 ? -10.838 -7.513 2.220 1.00 93.19 103 GLU A O 1
ATOM 796 N N . ASP A 1 104 ? -9.799 -6.291 0.637 1.00 92.06 104 ASP A N 1
ATOM 797 C CA . ASP A 1 104 ? -9.242 -7.412 -0.125 1.00 92.06 104 ASP A CA 1
ATOM 798 C C . ASP A 1 104 ? -7.877 -7.854 0.429 1.00 92.06 104 ASP A C 1
ATOM 800 O O . ASP A 1 104 ? -7.289 -8.841 -0.022 1.00 92.06 104 ASP A O 1
ATOM 804 N N . MET A 1 105 ? -7.360 -7.122 1.420 1.00 91.25 105 MET A N 1
ATOM 805 C CA . MET A 1 105 ? -6.050 -7.333 2.017 1.00 91.25 105 MET A CA 1
ATOM 806 C C . MET A 1 105 ? -6.139 -8.196 3.276 1.00 91.25 105 MET A C 1
ATOM 808 O O . MET A 1 105 ? -6.927 -7.961 4.192 1.00 91.25 105 MET A O 1
ATOM 812 N N . ARG A 1 106 ? -5.254 -9.188 3.360 1.00 89.00 106 ARG A N 1
ATOM 813 C CA . ARG A 1 106 ? -5.068 -10.044 4.534 1.00 89.00 106 ARG A CA 1
ATOM 814 C C . ARG A 1 106 ? -3.671 -9.840 5.083 1.00 89.00 106 ARG A C 1
ATOM 816 O O . ARG A 1 106 ? -2.697 -10.032 4.364 1.00 89.00 106 ARG A O 1
ATOM 823 N N . GLU A 1 107 ? -3.568 -9.451 6.346 1.00 83.19 107 GLU A N 1
ATOM 824 C CA . GLU A 1 107 ? -2.281 -9.195 6.995 1.00 83.19 107 GLU A CA 1
ATOM 825 C C . GLU A 1 107 ? -1.374 -10.437 6.923 1.00 83.19 107 GLU A C 1
ATOM 827 O O . GLU A 1 107 ? -1.752 -11.522 7.361 1.00 83.19 107 GLU A O 1
ATOM 832 N N . GLY A 1 108 ? -0.193 -10.278 6.317 1.00 64.62 108 GLY A N 1
ATOM 833 C CA . GLY A 1 108 ? 0.749 -11.355 5.984 1.00 64.62 108 GLY A CA 1
ATOM 834 C C . GLY A 1 108 ? 1.686 -11.761 7.128 1.00 64.62 108 GLY A C 1
ATOM 835 O O . GLY A 1 108 ? 2.623 -12.532 6.912 1.00 64.62 108 GLY A O 1
ATOM 836 N N . GLY A 1 109 ? 1.430 -11.260 8.339 1.00 56.09 109 GLY A N 1
ATOM 837 C CA . GLY A 1 109 ? 2.280 -11.402 9.520 1.00 56.09 109 GLY A CA 1
ATOM 838 C C . GLY A 1 109 ? 3.246 -10.225 9.703 1.00 56.09 109 GLY A C 1
ATOM 839 O O . GLY A 1 109 ? 3.835 -9.724 8.748 1.00 56.09 109 GLY A O 1
ATOM 840 N N . LEU A 1 110 ? 3.410 -9.790 10.956 1.00 50.28 110 LEU A N 1
ATOM 841 C CA . LEU A 1 110 ? 4.354 -8.749 11.376 1.00 50.28 110 LEU A CA 1
ATOM 842 C C . LEU A 1 110 ? 5.799 -9.172 11.068 1.00 50.28 110 LEU A C 1
ATOM 844 O O . LEU A 1 110 ? 6.250 -10.219 11.535 1.00 50.28 110 LEU A O 1
ATOM 848 N N . ILE A 1 111 ? 6.554 -8.339 10.349 1.00 48.72 111 ILE A N 1
ATOM 849 C CA . ILE A 1 111 ? 8.016 -8.452 10.304 1.00 48.72 111 ILE A CA 1
ATOM 850 C C . ILE A 1 111 ? 8.587 -7.291 11.102 1.00 48.72 111 ILE A C 1
ATOM 852 O O . ILE A 1 111 ? 8.473 -6.131 10.727 1.00 48.72 111 ILE A O 1
ATOM 856 N N . LEU A 1 112 ? 9.168 -7.641 12.245 1.00 47.72 112 LEU A N 1
ATOM 857 C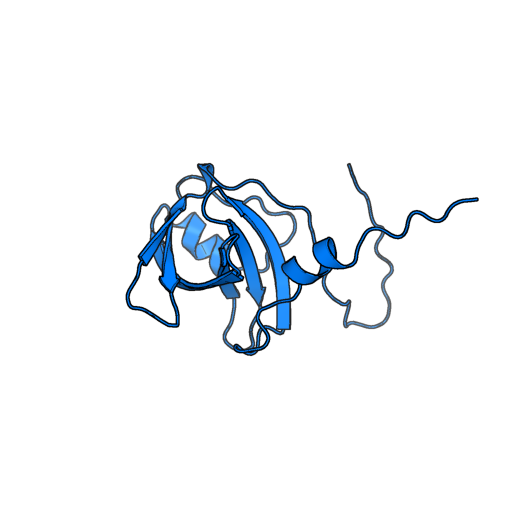 CA . LEU A 1 112 ? 9.804 -6.718 13.171 1.00 47.72 112 LEU A CA 1
ATOM 858 C C . LEU A 1 112 ? 11.034 -6.054 12.535 1.00 47.72 112 LEU A C 1
ATOM 860 O O . LEU A 1 112 ? 11.849 -6.706 11.878 1.00 47.72 112 LEU A O 1
ATOM 864 N N . GLN A 1 113 ? 11.159 -4.752 12.793 1.00 42.28 113 GLN A N 1
ATOM 865 C CA . GLN A 1 113 ? 12.302 -3.905 12.457 1.00 42.28 113 GLN A CA 1
ATOM 866 C C . GLN A 1 113 ? 13.620 -4.474 13.031 1.00 42.28 113 GLN A C 1
ATOM 868 O O . GLN A 1 113 ? 13.603 -5.094 14.099 1.00 42.28 113 GLN A O 1
ATOM 873 N N . PRO A 1 114 ? 14.795 -4.198 12.435 1.00 37.41 114 PRO A N 1
ATOM 874 C CA . PRO A 1 114 ? 16.041 -4.275 13.186 1.00 37.41 114 PRO A CA 1
ATOM 875 C C . PRO A 1 114 ? 16.049 -3.179 14.263 1.00 37.41 114 PRO A C 1
ATOM 877 O O . PRO A 1 114 ? 16.194 -1.990 13.975 1.00 37.41 114 PRO A O 1
ATOM 880 N N . ALA A 1 115 ? 15.891 -3.605 15.518 1.00 41.34 115 ALA A N 1
ATOM 881 C CA . ALA A 1 115 ? 16.008 -2.770 16.705 1.00 41.34 115 ALA A CA 1
ATOM 882 C C . ALA A 1 115 ? 17.308 -1.954 16.672 1.00 41.34 115 ALA A C 1
ATOM 884 O O . ALA A 1 115 ? 18.405 -2.502 16.754 1.00 41.34 115 ALA A O 1
ATOM 885 N N . SER A 1 116 ? 17.181 -0.633 16.571 1.00 41.69 116 SER A N 1
ATOM 886 C CA . SER A 1 116 ? 18.317 0.287 16.639 1.00 41.69 116 SER A CA 1
ATOM 887 C C . SER A 1 116 ? 18.089 1.367 17.689 1.00 41.69 116 SER A C 1
ATOM 889 O O . SER A 1 116 ? 18.248 2.551 17.421 1.00 41.69 116 SER A O 1
ATOM 891 N N . LYS A 1 117 ? 17.769 0.958 18.919 1.00 35.56 117 LYS A N 1
ATOM 892 C CA . LYS A 1 117 ? 18.374 1.582 20.098 1.00 35.56 117 LYS A CA 1
ATOM 893 C C . LYS A 1 117 ? 18.838 0.474 21.027 1.00 35.56 117 LYS A C 1
ATOM 895 O O . LYS A 1 117 ? 18.071 -0.409 21.397 1.00 35.56 117 LYS A O 1
ATOM 900 N N . ALA A 1 118 ? 20.138 0.486 21.293 1.00 44.19 118 ALA A N 1
ATOM 901 C CA . ALA A 1 118 ? 20.810 -0.478 22.136 1.00 44.19 118 ALA A CA 1
ATOM 902 C C . ALA A 1 118 ? 20.097 -0.581 23.491 1.00 44.19 118 ALA A C 1
ATOM 904 O O . ALA A 1 118 ? 20.029 0.398 24.228 1.00 44.19 118 ALA A O 1
ATOM 905 N N . GLY A 1 119 ? 19.607 -1.782 23.795 1.00 40.59 119 GLY A N 1
ATOM 906 C CA . GLY A 1 119 ? 19.235 -2.180 25.145 1.00 40.59 119 GLY A CA 1
ATOM 907 C C . GLY A 1 119 ? 17.767 -2.017 25.521 1.00 40.59 119 GLY A C 1
ATOM 908 O O . GLY A 1 119 ? 17.495 -1.372 26.518 1.00 40.59 119 GLY A O 1
ATOM 909 N N . GLU A 1 120 ? 16.830 -2.679 24.840 1.00 37.81 120 GLU A N 1
ATOM 910 C CA . GLU A 1 120 ? 15.669 -3.210 25.568 1.00 37.81 120 GLU A CA 1
ATOM 911 C C . GLU A 1 120 ? 15.069 -4.436 24.874 1.00 37.81 120 GLU A C 1
ATOM 913 O O . GLU A 1 120 ? 14.801 -4.457 23.674 1.00 37.81 120 GLU A O 1
ATOM 918 N N . ILE A 1 121 ? 14.944 -5.502 25.656 1.00 49.34 121 ILE A N 1
ATOM 919 C CA . ILE A 1 121 ? 14.468 -6.828 25.273 1.00 49.34 121 ILE A CA 1
ATOM 920 C C . ILE A 1 121 ? 12.972 -6.719 24.990 1.00 49.34 121 ILE A C 1
ATOM 922 O O . ILE A 1 121 ? 12.233 -6.371 25.904 1.00 49.34 121 ILE A O 1
ATOM 926 N N . ASN A 1 122 ? 12.495 -7.093 23.799 1.00 38.75 122 ASN A N 1
ATOM 927 C CA . ASN A 1 122 ? 11.066 -7.348 23.632 1.00 38.75 122 ASN A CA 1
ATOM 928 C C . ASN A 1 122 ? 10.754 -8.669 22.939 1.00 38.75 122 ASN A C 1
ATOM 930 O O . ASN A 1 122 ? 11.323 -9.057 21.921 1.00 38.75 122 ASN A O 1
ATOM 934 N N . ARG A 1 123 ? 9.864 -9.378 23.630 1.00 40.00 123 ARG A N 1
ATOM 935 C CA . ARG A 1 123 ? 9.428 -10.751 23.442 1.00 40.00 123 ARG A CA 1
ATOM 936 C C . ARG A 1 123 ? 8.580 -10.870 22.182 1.00 40.00 123 ARG A C 1
ATOM 938 O O . ARG A 1 123 ? 7.645 -10.104 21.978 1.00 40.00 123 ARG A O 1
ATOM 945 N N . TYR A 1 124 ? 8.870 -11.899 21.401 1.00 42.31 124 TYR A N 1
ATOM 946 C CA . TYR A 1 124 ? 7.990 -12.409 20.361 1.00 42.31 124 TYR A CA 1
ATOM 947 C C . TYR A 1 124 ? 6.785 -13.090 21.028 1.00 42.31 124 TYR A C 1
ATOM 949 O O . TYR A 1 124 ? 6.975 -13.992 21.844 1.00 42.31 124 TYR A O 1
ATOM 957 N N . VAL A 1 125 ? 5.560 -12.694 20.681 1.00 36.47 125 VAL A N 1
ATOM 958 C CA . VAL A 1 125 ? 4.362 -13.513 20.915 1.00 36.47 125 VAL A CA 1
ATOM 959 C C . VAL A 1 125 ? 3.658 -13.664 19.574 1.00 36.47 125 VAL A C 1
ATOM 961 O O . VAL A 1 125 ? 3.125 -12.699 19.034 1.00 36.47 125 VAL A O 1
ATOM 964 N N . ALA A 1 126 ? 3.723 -14.876 19.030 1.00 39.50 126 ALA A N 1
ATOM 965 C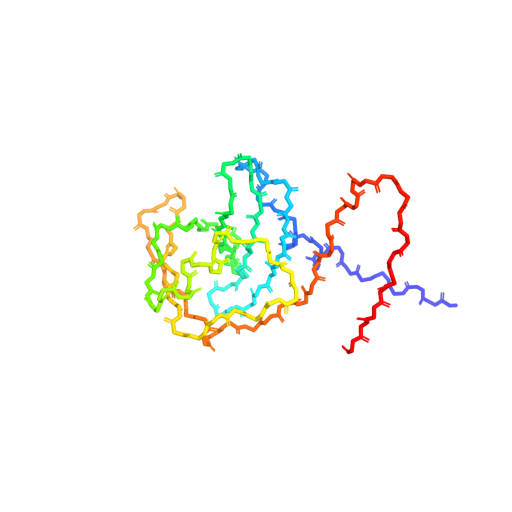 CA . ALA A 1 126 ? 2.865 -15.329 17.948 1.00 39.50 126 ALA A CA 1
ATOM 966 C C . ALA A 1 126 ? 1.546 -15.829 18.560 1.00 39.50 126 ALA A C 1
ATOM 968 O O . ALA A 1 126 ? 1.583 -16.528 19.576 1.00 39.50 126 ALA A O 1
ATOM 969 N N . LEU A 1 127 ? 0.414 -15.466 17.957 1.00 36.28 127 LEU A N 1
ATOM 970 C CA . LEU A 1 127 ? -0.839 -16.215 18.076 1.00 36.28 127 LEU A CA 1
ATOM 971 C C . LEU A 1 127 ? -0.988 -17.083 16.827 1.00 36.28 127 LEU A C 1
ATOM 973 O O . LEU A 1 127 ? -0.679 -16.559 15.732 1.00 36.28 127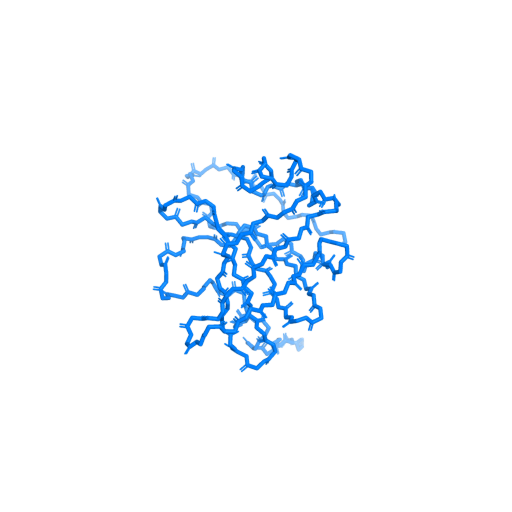 LEU A O 1
#

pLDDT: mean 73.73, std 21.02, range [34.59, 95.88]